Protein AF-A0AAN7NKB9-F1 (afdb_monomer_lite)

pLDDT: mean 75.13, std 18.7, range [34.94, 98.06]

Radius of gyration: 27.76 Å; chains: 1; bounding box: 50×38×82 Å

Foldseek 3Di:
DDDPVPDLEDDDDPPDPPDQDDDPHDTRDYDLFDPDPNDTDHSPDDPVRVVVVVVVVVVVVVVVVVVVVVCCCVPPVVVVVVVVVVVVPDDDD

Secondary structure (DSSP, 8-state):
---TTT-------TTS-----EETTEEPPPPS--EETTEE--TTS-HHHHHHHHHHHHHHHHHHHHHHHHHHIIIIIHHHHHHHHHHHHSPP-

Sequence (93 aa):
MFNKGKCKVLHLRRNNPMHQYRLWSNQLVRSSAEEDLGVLVDSKLTMSQQCTLTAKKVNSIQGCIRKNTDRRSREVILPLSSALVEATRLPAA

Structure (mmCIF, N/CA/C/O backbone):
data_AF-A0AAN7NKB9-F1
#
_entry.id   AF-A0AAN7NKB9-F1
#
loop_
_atom_site.group_PDB
_atom_site.id
_atom_site.type_symbol
_atom_site.label_atom_id
_atom_site.label_alt_id
_atom_site.label_comp_id
_atom_site.label_asym_id
_atom_site.label_entity_id
_atom_site.label_seq_id
_atom_site.pdbx_PDB_ins_code
_atom_site.Cartn_x
_atom_site.Cartn_y
_atom_site.Cartn_z
_atom_site.occupancy
_atom_site.B_iso_or_equiv
_atom_site.auth_seq_id
_atom_site.auth_comp_id
_atom_site.auth_asym_id
_atom_site.auth_atom_id
_atom_site.pdbx_PDB_model_num
ATOM 1 N N . MET A 1 1 ? 2.211 -33.477 -24.339 1.00 34.94 1 MET A N 1
ATOM 2 C CA . MET A 1 1 ? 2.250 -33.453 -25.819 1.00 34.94 1 MET A CA 1
ATOM 3 C C . MET A 1 1 ? 2.046 -32.009 -26.274 1.00 34.94 1 MET A C 1
ATOM 5 O O . MET A 1 1 ? 0.936 -31.503 -26.190 1.00 34.94 1 MET A O 1
ATOM 9 N N . PHE A 1 2 ? 3.123 -31.294 -26.616 1.00 38.56 2 PHE A N 1
ATOM 10 C CA . PHE A 1 2 ? 3.054 -29.882 -27.020 1.00 38.56 2 PHE A CA 1
ATOM 11 C C . PHE A 1 2 ? 2.433 -29.780 -28.422 1.00 38.56 2 PHE A C 1
ATOM 13 O O . PHE A 1 2 ? 2.931 -30.386 -29.371 1.00 38.56 2 PHE A O 1
ATOM 20 N N . ASN A 1 3 ? 1.329 -29.039 -28.558 1.00 46.06 3 ASN A N 1
ATOM 21 C CA . ASN A 1 3 ? 0.655 -28.842 -29.839 1.00 46.06 3 ASN A CA 1
ATOM 22 C C . ASN A 1 3 ? 1.483 -27.889 -30.720 1.00 46.06 3 ASN A C 1
ATOM 24 O O . ASN A 1 3 ? 1.459 -26.669 -30.547 1.00 46.06 3 ASN A O 1
ATOM 28 N N . LYS A 1 4 ? 2.211 -28.473 -31.676 1.00 47.88 4 LYS A N 1
ATOM 29 C CA . LYS A 1 4 ? 3.155 -27.814 -32.593 1.00 47.88 4 LYS A CA 1
ATOM 30 C C . LYS A 1 4 ? 2.548 -26.662 -33.410 1.00 47.88 4 LYS A C 1
ATOM 32 O 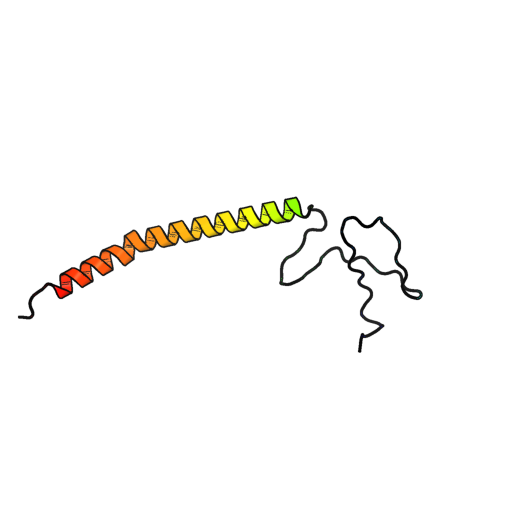O . LYS A 1 4 ? 3.285 -25.788 -33.853 1.00 47.88 4 LYS A O 1
ATOM 37 N N . GLY A 1 5 ? 1.223 -26.632 -33.587 1.00 51.34 5 GLY A N 1
ATOM 38 C CA . GLY A 1 5 ? 0.518 -25.561 -34.302 1.00 51.34 5 GLY A CA 1
ATOM 39 C C . GLY A 1 5 ? 0.150 -24.343 -33.447 1.00 51.34 5 GLY A C 1
ATOM 40 O O . GLY A 1 5 ? -0.157 -23.294 -34.008 1.00 51.34 5 GLY A O 1
ATOM 41 N N . LYS A 1 6 ? 0.177 -24.456 -32.109 1.00 54.88 6 LYS A N 1
ATOM 42 C CA . LYS A 1 6 ? -0.356 -23.425 -31.196 1.00 54.88 6 LYS A CA 1
ATOM 43 C C . LYS A 1 6 ? 0.711 -22.620 -30.447 1.00 54.88 6 LYS A C 1
ATOM 45 O O . LYS A 1 6 ? 0.437 -21.496 -30.044 1.00 54.88 6 LYS A O 1
ATOM 50 N N . CYS A 1 7 ? 1.933 -23.133 -30.299 1.00 53.75 7 CYS A N 1
ATOM 51 C CA . CYS A 1 7 ? 2.998 -22.430 -29.574 1.00 53.75 7 CYS A CA 1
ATOM 52 C C . CYS A 1 7 ? 3.986 -21.747 -30.527 1.00 53.75 7 CYS A C 1
ATOM 54 O O . CYS A 1 7 ? 5.002 -22.326 -30.901 1.00 53.75 7 CYS A O 1
ATOM 56 N N . LYS A 1 8 ? 3.685 -20.493 -30.897 1.00 58.81 8 LYS A N 1
ATOM 57 C CA . LYS A 1 8 ? 4.615 -19.573 -31.588 1.00 58.81 8 LYS A CA 1
ATOM 58 C C . LYS A 1 8 ? 5.170 -18.467 -30.672 1.00 58.81 8 LYS A C 1
ATOM 60 O O . LYS A 1 8 ? 5.774 -17.519 -31.167 1.00 58.81 8 LYS A O 1
ATOM 65 N N . VAL A 1 9 ? 4.944 -18.553 -29.361 1.00 56.72 9 VAL A N 1
ATOM 66 C CA . VAL A 1 9 ? 5.337 -17.503 -28.410 1.00 56.72 9 VAL A CA 1
ATOM 67 C C . VAL A 1 9 ? 6.747 -17.770 -27.901 1.00 56.72 9 VAL A C 1
ATOM 69 O O . VAL A 1 9 ? 7.044 -18.858 -27.411 1.00 56.72 9 VAL A O 1
ATOM 72 N N . LEU A 1 10 ? 7.609 -16.763 -28.025 1.00 61.16 10 LEU A N 1
ATOM 73 C CA . LEU A 1 10 ? 8.956 -16.768 -27.473 1.00 61.16 10 LEU A CA 1
ATOM 74 C C . LEU A 1 10 ? 9.030 -15.772 -26.311 1.00 61.16 10 LEU A C 1
ATOM 76 O O . LEU A 1 10 ? 8.901 -14.566 -26.524 1.00 61.16 10 LEU A O 1
ATOM 80 N N . HIS A 1 11 ? 9.262 -16.274 -25.099 1.00 60.25 11 HIS A N 1
ATOM 81 C CA . HIS A 1 11 ? 9.495 -15.449 -23.914 1.00 60.25 11 HIS A CA 1
ATOM 82 C C . HIS A 1 11 ? 10.920 -14.893 -23.961 1.00 60.25 11 HIS A C 1
ATOM 84 O O . HIS A 1 11 ? 11.890 -15.603 -23.699 1.00 60.25 11 HIS A O 1
ATOM 90 N N . LEU A 1 12 ? 11.061 -13.624 -24.346 1.00 59.34 12 LEU A N 1
ATOM 91 C CA . LEU A 1 12 ? 12.358 -12.955 -24.400 1.00 59.34 12 LEU A CA 1
ATOM 92 C C . LEU A 1 12 ? 12.517 -11.987 -23.234 1.00 59.34 12 LEU A C 1
ATOM 94 O O . LEU A 1 12 ? 11.769 -11.017 -23.107 1.00 59.34 12 LEU A O 1
ATOM 98 N N . ARG A 1 13 ? 13.572 -12.199 -22.440 1.00 57.84 13 ARG A N 1
ATOM 99 C CA . ARG A 1 13 ? 14.014 -11.242 -21.423 1.00 57.84 13 ARG A CA 1
ATOM 100 C C . ARG A 1 13 ? 14.307 -9.892 -22.080 1.00 57.84 13 ARG A C 1
ATOM 102 O O . ARG A 1 13 ? 14.921 -9.821 -23.142 1.00 57.84 13 ARG A O 1
ATOM 109 N N . ARG A 1 14 ? 13.921 -8.812 -21.401 1.00 57.09 14 ARG A N 1
ATOM 110 C CA . ARG A 1 14 ? 13.957 -7.421 -21.887 1.00 57.09 14 ARG A CA 1
ATOM 111 C C . ARG A 1 14 ? 15.298 -6.933 -22.466 1.00 57.09 14 ARG A C 1
ATOM 113 O O . ARG A 1 14 ? 15.292 -6.023 -23.282 1.00 57.09 14 ARG A O 1
ATOM 120 N N . ASN A 1 15 ? 16.413 -7.548 -22.068 1.00 56.78 15 ASN A N 1
ATOM 121 C CA . ASN A 1 15 ? 17.781 -7.192 -22.470 1.00 56.78 15 ASN A CA 1
ATOM 122 C C . ASN A 1 15 ? 18.356 -8.038 -23.617 1.00 56.78 15 ASN A C 1
ATOM 124 O O . ASN A 1 15 ? 19.555 -7.979 -23.875 1.00 56.78 15 ASN A O 1
ATOM 128 N N . ASN A 1 16 ? 17.541 -8.860 -24.272 1.00 56.41 16 ASN A N 1
ATOM 129 C CA . ASN A 1 16 ? 17.997 -9.631 -25.416 1.00 56.41 16 ASN A CA 1
ATOM 130 C C . ASN A 1 16 ? 18.017 -8.735 -26.674 1.00 56.41 16 ASN A C 1
ATOM 132 O O . ASN A 1 16 ? 16.979 -8.131 -26.972 1.00 56.41 16 ASN A O 1
ATOM 136 N N . PRO A 1 17 ? 19.145 -8.605 -27.403 1.00 55.69 17 PRO A N 1
ATOM 137 C CA . PRO A 1 17 ? 19.180 -7.871 -28.667 1.00 55.69 17 PRO A CA 1
ATOM 138 C C . PRO A 1 17 ? 18.093 -8.379 -29.625 1.00 55.69 17 PRO A C 1
ATOM 140 O O . PRO A 1 17 ? 17.751 -9.561 -29.611 1.00 55.69 17 PRO A O 1
ATOM 143 N N . MET A 1 18 ? 17.524 -7.470 -30.428 1.00 56.19 18 MET A N 1
ATOM 144 C CA . MET A 1 18 ? 16.384 -7.694 -31.333 1.00 56.19 18 MET A CA 1
ATOM 145 C C . MET A 1 18 ? 16.699 -8.672 -32.476 1.00 56.19 18 MET A C 1
ATOM 147 O O . MET A 1 18 ? 16.723 -8.307 -33.648 1.00 56.19 18 MET A O 1
ATOM 151 N N . HIS A 1 19 ? 16.955 -9.930 -32.147 1.00 59.38 19 HIS A N 1
ATOM 152 C CA . HIS A 1 19 ? 17.203 -10.968 -33.126 1.00 59.38 19 HIS A CA 1
ATOM 153 C C . HIS A 1 19 ? 15.879 -11.564 -33.612 1.00 59.38 19 HIS A C 1
ATOM 155 O O . HIS A 1 19 ? 14.948 -11.783 -32.833 1.00 59.38 19 HIS A O 1
ATOM 161 N N . GLN A 1 20 ? 15.778 -11.812 -34.918 1.00 59.75 20 GLN A N 1
ATOM 162 C CA . GLN A 1 20 ? 14.626 -12.498 -35.494 1.00 59.75 20 GLN A CA 1
ATOM 163 C C . GLN A 1 20 ? 14.752 -13.996 -35.209 1.00 59.75 20 GLN A C 1
ATOM 165 O O . GLN A 1 20 ? 15.543 -14.694 -35.839 1.00 59.75 20 GLN A O 1
ATOM 170 N N . TYR A 1 21 ? 13.964 -14.500 -34.264 1.00 58.41 21 TYR A N 1
ATOM 171 C CA . TYR A 1 21 ? 13.957 -15.921 -33.933 1.00 58.41 21 TYR A CA 1
ATOM 172 C C . TYR A 1 21 ? 13.037 -16.688 -34.887 1.00 58.41 21 TYR A C 1
ATOM 174 O O . TYR A 1 21 ? 11.825 -16.456 -34.940 1.00 58.41 21 TYR A O 1
ATOM 182 N N . ARG A 1 22 ? 13.626 -17.607 -35.658 1.00 63.06 22 ARG A N 1
ATOM 183 C CA . ARG A 1 22 ? 12.908 -18.533 -36.542 1.00 63.06 22 ARG A CA 1
ATOM 184 C C . ARG A 1 22 ? 12.888 -19.916 -35.907 1.00 63.06 22 ARG A C 1
ATOM 186 O O . ARG A 1 22 ? 13.942 -20.447 -35.572 1.00 63.06 22 ARG A O 1
ATOM 193 N N . LEU A 1 23 ? 11.703 -20.516 -35.794 1.00 62.03 23 LEU A N 1
ATOM 194 C CA . LEU A 1 23 ? 11.581 -21.931 -35.452 1.00 62.03 23 LEU A CA 1
ATOM 195 C C . LEU A 1 23 ? 11.102 -22.707 -36.671 1.00 62.03 23 LEU A C 1
ATOM 197 O O . LEU A 1 23 ? 9.955 -22.570 -37.101 1.00 62.03 23 LEU A O 1
ATOM 201 N N . TRP A 1 24 ? 12.006 -23.533 -37.195 1.00 60.97 24 TRP A N 1
ATOM 202 C CA . TRP A 1 24 ? 11.818 -24.529 -38.254 1.00 60.97 24 TRP A CA 1
ATOM 203 C C . TRP A 1 24 ? 11.366 -24.018 -39.634 1.00 60.97 24 TRP A C 1
ATOM 205 O O . TRP A 1 24 ? 11.686 -24.668 -40.615 1.00 60.97 24 TRP A O 1
ATOM 215 N N . SER A 1 25 ? 10.677 -22.873 -39.719 1.00 63.44 25 SER A N 1
ATOM 216 C CA . SER A 1 25 ? 10.289 -22.079 -40.909 1.00 63.44 25 SER A CA 1
ATOM 217 C C . SER A 1 25 ? 9.397 -20.880 -40.527 1.00 63.44 25 SER A C 1
ATOM 219 O O . SER A 1 25 ? 9.199 -19.973 -41.327 1.00 63.44 25 SER A O 1
ATOM 221 N N . ASN A 1 26 ? 8.835 -20.863 -39.311 1.00 58.31 26 ASN A N 1
ATOM 222 C CA . ASN A 1 26 ? 7.907 -19.830 -38.856 1.00 58.31 26 ASN A CA 1
ATOM 223 C C . ASN A 1 26 ? 8.648 -18.712 -38.111 1.00 58.31 26 ASN A C 1
ATOM 225 O O . ASN A 1 26 ? 9.435 -18.986 -37.199 1.00 58.31 26 ASN A O 1
ATOM 229 N N . GLN A 1 27 ? 8.359 -17.455 -38.461 1.00 63.94 27 GLN A N 1
ATOM 230 C CA . GLN A 1 27 ? 8.758 -16.305 -37.651 1.00 63.94 27 GLN A CA 1
ATOM 231 C C . GLN A 1 27 ? 7.923 -16.294 -36.366 1.00 63.94 27 GLN A C 1
ATOM 233 O O . GLN A 1 27 ? 6.690 -16.325 -36.419 1.00 63.94 27 GLN A O 1
ATOM 238 N N . LEU A 1 28 ? 8.589 -16.299 -35.211 1.00 64.25 28 LEU A N 1
ATOM 239 C CA . LEU A 1 28 ? 7.909 -16.202 -33.922 1.00 64.25 28 LEU A CA 1
ATOM 240 C C . LEU A 1 28 ? 7.494 -14.744 -33.701 1.00 64.25 28 LEU A C 1
ATOM 242 O O . LEU A 1 28 ? 8.325 -13.836 -33.770 1.00 64.25 28 LEU A O 1
ATOM 246 N N . VAL A 1 29 ? 6.203 -14.516 -33.460 1.00 58.03 29 VAL A N 1
ATOM 247 C CA . VAL A 1 29 ? 5.691 -13.187 -33.116 1.00 58.03 29 VAL A CA 1
ATOM 248 C C . VAL A 1 29 ? 5.960 -12.962 -31.635 1.00 58.03 29 VAL A C 1
ATOM 250 O O . VAL A 1 29 ? 5.597 -13.780 -30.789 1.00 58.03 29 VAL A O 1
ATOM 253 N N . ARG A 1 30 ? 6.620 -11.851 -31.314 1.00 58.34 30 ARG A N 1
ATOM 254 C CA . ARG A 1 30 ? 6.850 -11.447 -29.928 1.00 58.34 30 ARG A CA 1
ATOM 255 C C . ARG A 1 30 ? 5.510 -11.043 -29.304 1.00 58.34 30 ARG A C 1
ATOM 257 O O . ARG A 1 30 ? 4.866 -10.135 -29.820 1.00 58.34 30 ARG A O 1
ATOM 264 N N . SER A 1 31 ? 5.118 -11.671 -28.194 1.00 55.91 31 SER A N 1
ATOM 265 C CA . SER A 1 31 ? 4.052 -11.130 -27.340 1.00 55.91 31 SER A CA 1
ATOM 266 C C . SER A 1 31 ? 4.658 -10.075 -26.419 1.00 55.91 31 SER A C 1
ATOM 268 O O . SER A 1 31 ? 5.673 -10.330 -25.771 1.00 55.91 31 SER A O 1
ATOM 270 N N . SER A 1 32 ? 4.086 -8.872 -26.400 1.00 54.75 32 SER A N 1
ATOM 271 C CA . SER A 1 32 ? 4.503 -7.784 -25.507 1.00 54.75 32 SER A CA 1
ATOM 272 C C . SER A 1 32 ? 3.778 -7.808 -24.161 1.00 54.75 32 SER A C 1
ATOM 274 O O . SER A 1 32 ? 4.211 -7.124 -23.240 1.00 54.75 32 SER A O 1
ATOM 276 N N . ALA A 1 33 ? 2.692 -8.572 -24.051 1.00 54.62 33 ALA A N 1
ATOM 277 C CA . ALA A 1 33 ? 1.914 -8.723 -22.832 1.00 54.62 33 ALA A CA 1
ATOM 278 C C . ALA A 1 33 ? 2.106 -10.154 -22.314 1.00 54.62 33 ALA A C 1
ATOM 280 O O . ALA A 1 33 ? 1.732 -11.122 -22.982 1.00 54.62 33 ALA A O 1
ATOM 281 N N . GLU A 1 34 ? 2.738 -10.279 -21.150 1.00 54.06 34 GLU A N 1
ATOM 282 C CA . GLU A 1 34 ? 2.636 -11.479 -20.327 1.00 54.06 34 GLU A CA 1
ATOM 283 C C . GLU A 1 34 ? 1.426 -11.259 -19.423 1.00 54.06 34 GLU A C 1
ATOM 285 O O . GLU A 1 34 ? 1.497 -10.521 -18.445 1.00 54.06 34 GLU A O 1
ATOM 290 N N . GLU A 1 35 ? 0.284 -11.820 -19.817 1.00 57.09 35 GLU A N 1
ATOM 291 C CA . GLU A 1 35 ? -0.858 -11.970 -18.920 1.00 57.09 35 GLU A CA 1
ATOM 292 C C . GLU A 1 35 ? -0.624 -13.238 -18.105 1.00 57.09 35 GLU A C 1
ATOM 294 O O . GLU A 1 35 ? -1.101 -14.315 -18.459 1.00 57.09 35 GLU A O 1
ATOM 299 N N . ASP A 1 36 ? 0.164 -13.118 -17.040 1.00 51.53 36 ASP A N 1
ATOM 300 C CA . ASP A 1 36 ? 0.179 -14.131 -15.993 1.00 51.53 36 ASP A CA 1
ATOM 301 C C . ASP A 1 36 ? -0.525 -13.564 -14.753 1.00 51.53 36 ASP A C 1
ATOM 303 O O . ASP A 1 36 ? -0.284 -12.431 -14.326 1.00 51.53 36 ASP A O 1
ATOM 307 N N . LEU A 1 37 ? -1.473 -14.338 -14.223 1.00 55.19 37 LEU A N 1
ATOM 308 C CA . LEU A 1 37 ? -2.246 -14.056 -13.003 1.00 55.19 37 LEU A CA 1
ATOM 309 C C . LEU A 1 37 ? -3.065 -12.742 -12.975 1.00 55.19 37 LEU A C 1
ATOM 311 O O . LEU A 1 37 ? -3.375 -12.228 -11.900 1.00 55.19 37 LEU A O 1
ATOM 315 N N . GLY A 1 38 ? -3.454 -12.197 -14.134 1.00 57.84 38 GLY A N 1
ATOM 316 C CA . GLY A 1 38 ? -4.254 -10.962 -14.222 1.00 57.84 38 GLY A CA 1
ATOM 317 C C . GLY A 1 38 ? -3.451 -9.676 -13.995 1.00 57.84 38 GLY A C 1
ATOM 318 O O . GLY A 1 38 ? -4.028 -8.602 -13.807 1.00 57.84 38 GLY A O 1
ATOM 319 N N . VAL A 1 39 ? -2.117 -9.768 -14.007 1.00 58.31 39 VAL A N 1
ATOM 320 C CA . VAL A 1 39 ? -1.225 -8.609 -13.959 1.00 58.31 39 VAL A CA 1
ATOM 321 C C . VAL A 1 39 ? -0.831 -8.239 -15.384 1.00 58.31 39 VAL A C 1
ATOM 323 O O . VAL A 1 39 ? 0.042 -8.861 -15.980 1.00 58.31 39 VAL A O 1
ATOM 326 N N . LEU A 1 40 ? -1.450 -7.188 -15.924 1.00 64.94 40 LEU A N 1
ATOM 327 C CA . LEU A 1 40 ? -1.032 -6.618 -17.202 1.00 64.94 40 LEU A CA 1
ATOM 328 C C . LEU A 1 40 ? 0.341 -5.948 -17.036 1.00 64.94 40 LEU A C 1
ATOM 330 O O . LEU A 1 40 ? 0.468 -4.883 -16.420 1.00 64.94 40 LEU A O 1
ATOM 334 N N . VAL A 1 41 ? 1.383 -6.574 -17.582 1.00 65.38 41 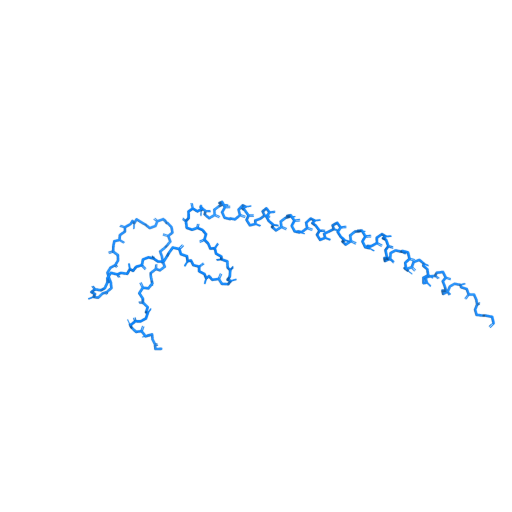VAL A N 1
ATOM 335 C CA . VAL A 1 41 ? 2.728 -5.990 -17.633 1.00 65.38 41 VAL A CA 1
ATOM 336 C C . VAL A 1 41 ? 2.798 -4.999 -18.792 1.00 65.38 41 VAL A C 1
ATOM 338 O O . VAL A 1 41 ? 2.566 -5.361 -19.947 1.00 65.38 41 VAL A O 1
ATOM 341 N N . ASP A 1 42 ? 3.141 -3.739 -18.504 1.00 71.12 42 ASP A N 1
ATOM 342 C CA . ASP A 1 42 ? 3.271 -2.735 -19.556 1.00 71.12 42 ASP A CA 1
ATOM 343 C C . ASP A 1 42 ? 4.654 -2.868 -20.199 1.00 71.12 42 ASP A C 1
ATOM 345 O O . ASP A 1 42 ? 5.687 -2.514 -19.624 1.00 71.12 42 ASP A O 1
ATOM 349 N N . SER A 1 43 ? 4.672 -3.357 -21.439 1.00 69.88 43 SER A N 1
ATOM 350 C CA . SER A 1 43 ? 5.887 -3.465 -22.254 1.00 69.88 43 SER A CA 1
ATOM 351 C C . SER A 1 43 ? 6.674 -2.153 -22.390 1.00 69.88 43 SER A C 1
ATOM 353 O O . SER A 1 43 ? 7.890 -2.192 -22.618 1.00 69.88 43 SER A O 1
ATOM 355 N N . LYS A 1 44 ? 6.020 -0.999 -22.200 1.00 79.00 44 LYS A N 1
ATOM 356 C CA . LYS A 1 44 ? 6.626 0.336 -22.265 1.00 79.00 44 LYS A CA 1
ATOM 357 C C . LYS A 1 44 ? 7.320 0.752 -20.963 1.00 79.00 44 LYS A C 1
ATOM 359 O O . LYS A 1 44 ? 8.233 1.570 -21.021 1.00 79.00 44 LYS A O 1
ATOM 364 N N . LEU A 1 45 ? 6.962 0.182 -19.807 1.00 75.94 45 LEU A N 1
ATOM 365 C CA . LEU A 1 45 ? 7.502 0.576 -18.494 1.00 75.94 45 LEU A CA 1
ATOM 366 C C . LEU A 1 45 ? 8.598 -0.357 -18.019 1.00 75.94 45 LEU A C 1
ATOM 368 O O . LEU A 1 45 ? 8.364 -1.560 -17.939 1.00 75.94 45 LEU A O 1
ATOM 372 N N . THR A 1 46 ? 9.778 0.162 -17.663 1.00 85.62 46 THR A N 1
ATOM 373 C CA . THR A 1 46 ? 10.865 -0.654 -17.086 1.00 85.62 46 THR A CA 1
ATOM 374 C C . THR A 1 46 ? 10.373 -1.447 -15.867 1.00 85.62 46 THR A C 1
ATOM 376 O O . THR A 1 46 ? 9.464 -1.011 -15.164 1.00 85.62 46 THR A O 1
ATOM 379 N N . MET A 1 47 ? 10.979 -2.605 -15.575 1.00 79.44 47 MET A N 1
ATOM 380 C CA . MET A 1 47 ? 10.582 -3.420 -14.412 1.00 79.44 47 MET A CA 1
ATOM 381 C C . MET A 1 47 ? 10.632 -2.618 -13.106 1.00 79.44 47 MET A C 1
ATOM 383 O O . MET A 1 47 ? 9.726 -2.718 -12.289 1.00 79.44 47 MET A O 1
ATOM 387 N N . SER A 1 48 ? 11.630 -1.743 -12.950 1.00 84.94 48 SER A N 1
ATOM 388 C CA . SER A 1 48 ? 11.736 -0.843 -11.795 1.00 84.94 48 SER A CA 1
ATOM 389 C C . SER A 1 48 ? 10.560 0.142 -11.698 1.00 84.94 48 SER A C 1
ATOM 391 O O . SER A 1 48 ? 9.979 0.325 -10.624 1.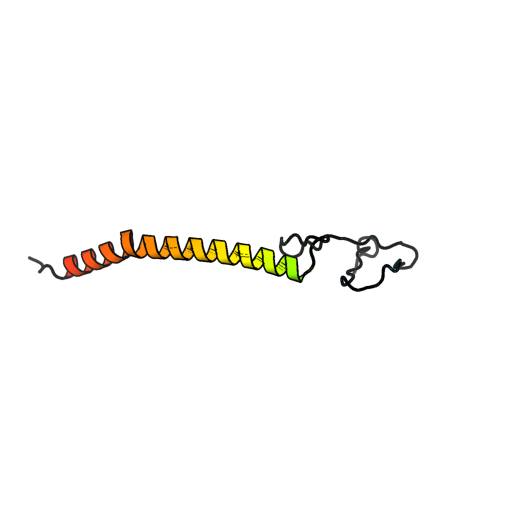00 84.94 48 SER A O 1
ATOM 393 N N . GLN A 1 49 ? 10.139 0.733 -12.822 1.00 89.06 49 GLN A N 1
ATOM 394 C CA . GLN A 1 49 ? 8.968 1.617 -12.867 1.00 89.06 49 GLN A CA 1
ATOM 395 C C . GLN A 1 49 ? 7.679 0.857 -12.543 1.00 89.06 49 GLN A C 1
ATOM 397 O O . GLN A 1 49 ? 6.869 1.349 -11.759 1.00 89.06 49 GLN A O 1
ATOM 402 N N . GLN A 1 50 ? 7.519 -0.357 -13.077 1.00 86.31 50 GLN A N 1
ATOM 403 C CA . GLN A 1 50 ? 6.378 -1.223 -12.781 1.00 86.31 50 GLN A CA 1
ATOM 404 C C . GLN A 1 50 ? 6.308 -1.538 -11.278 1.00 86.31 50 GLN A C 1
ATOM 406 O O . GLN A 1 50 ? 5.276 -1.311 -10.648 1.00 86.31 50 GLN A O 1
ATOM 411 N N . CYS A 1 51 ? 7.425 -1.961 -10.675 1.00 87.75 51 CYS A N 1
ATOM 412 C CA . CYS A 1 51 ? 7.518 -2.212 -9.236 1.00 87.75 51 CYS A CA 1
ATOM 413 C C . CYS A 1 51 ? 7.175 -0.964 -8.416 1.00 87.75 51 CYS A C 1
ATOM 415 O O . CYS A 1 51 ? 6.421 -1.048 -7.450 1.00 87.75 51 CYS A O 1
ATOM 417 N N . THR A 1 52 ? 7.672 0.205 -8.825 1.00 93.31 52 THR A N 1
ATOM 418 C CA . THR A 1 52 ? 7.410 1.473 -8.132 1.00 93.31 52 THR A CA 1
ATOM 419 C C . THR A 1 52 ? 5.925 1.839 -8.161 1.00 93.31 52 THR A C 1
ATOM 421 O O . THR A 1 52 ? 5.370 2.250 -7.140 1.00 93.31 52 THR A O 1
ATOM 424 N N . LEU A 1 53 ? 5.258 1.690 -9.310 1.00 91.31 53 LEU A N 1
ATOM 425 C CA . LEU A 1 53 ? 3.829 1.988 -9.446 1.00 91.31 53 LEU A CA 1
ATOM 426 C C . LEU A 1 53 ? 2.970 1.017 -8.635 1.00 91.31 53 LEU A C 1
ATOM 428 O O . LEU A 1 53 ? 2.080 1.451 -7.900 1.00 91.31 53 LEU A O 1
ATOM 432 N N . THR A 1 54 ? 3.269 -0.279 -8.714 1.00 89.44 54 THR A N 1
ATOM 433 C CA . THR A 1 54 ? 2.569 -1.307 -7.939 1.00 89.44 54 THR A CA 1
ATOM 434 C C . THR A 1 54 ? 2.751 -1.079 -6.439 1.00 89.44 54 THR A C 1
ATOM 436 O O . THR A 1 54 ? 1.763 -1.061 -5.708 1.00 89.44 54 THR A O 1
ATOM 439 N N . ALA A 1 55 ? 3.975 -0.801 -5.978 1.00 92.94 55 ALA A N 1
ATOM 440 C CA . ALA A 1 55 ? 4.252 -0.494 -4.576 1.00 92.94 55 ALA A CA 1
ATOM 441 C C . ALA A 1 55 ? 3.478 0.745 -4.098 1.00 92.94 55 ALA A C 1
ATOM 443 O O . ALA A 1 55 ? 2.848 0.710 -3.043 1.00 92.94 55 ALA A O 1
ATOM 444 N N . LYS A 1 56 ? 3.437 1.823 -4.895 1.00 95.56 56 LYS A N 1
ATOM 445 C CA . LYS A 1 56 ? 2.632 3.017 -4.579 1.00 95.56 56 LYS A CA 1
ATOM 446 C C . LYS A 1 56 ? 1.144 2.688 -4.426 1.00 95.56 56 LYS A C 1
ATOM 448 O O . LYS A 1 56 ? 0.517 3.148 -3.471 1.00 95.56 56 LYS A O 1
ATOM 453 N N . LYS A 1 57 ? 0.583 1.880 -5.333 1.00 94.19 57 LYS A N 1
ATOM 454 C CA . LYS A 1 57 ? -0.826 1.460 -5.281 1.00 94.19 57 LYS A CA 1
ATOM 455 C C . LYS A 1 57 ? -1.119 0.626 -4.032 1.00 94.19 57 LYS A C 1
ATOM 457 O O . LYS A 1 57 ? -2.083 0.912 -3.326 1.00 94.19 57 LYS A O 1
ATOM 462 N N . VAL A 1 58 ? -0.269 -0.356 -3.731 1.00 96.56 58 VAL A N 1
ATOM 463 C CA . VAL A 1 58 ? -0.398 -1.204 -2.535 1.00 96.56 58 VAL A CA 1
ATOM 464 C C . VAL A 1 58 ? -0.310 -0.364 -1.260 1.00 96.56 58 VAL A C 1
ATOM 466 O O . VAL A 1 58 ? -1.182 -0.480 -0.402 1.00 96.56 58 VAL A O 1
ATOM 469 N N . ASN A 1 59 ? 0.659 0.551 -1.167 1.00 96.44 59 ASN A N 1
ATOM 470 C CA . ASN A 1 59 ? 0.824 1.430 -0.005 1.00 96.44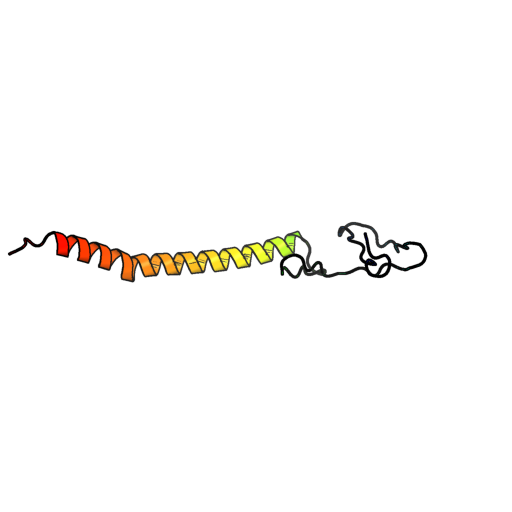 59 ASN A CA 1
ATOM 471 C C . ASN A 1 59 ? -0.403 2.328 0.226 1.00 96.44 59 ASN A C 1
ATOM 473 O O . ASN A 1 59 ? -0.816 2.541 1.367 1.00 96.44 59 ASN A O 1
ATOM 477 N N . SER A 1 60 ? -1.013 2.836 -0.850 1.00 95.12 60 SER A N 1
ATOM 478 C CA . SER A 1 60 ? -2.247 3.627 -0.772 1.00 95.12 60 SER A CA 1
ATOM 479 C C . SER A 1 60 ? -3.411 2.812 -0.194 1.00 95.12 60 SER A C 1
ATOM 481 O O . SER A 1 60 ? -4.065 3.251 0.756 1.00 95.12 60 SER A O 1
ATOM 483 N N . ILE A 1 61 ? -3.620 1.594 -0.703 1.00 96.44 61 ILE A N 1
ATOM 484 C CA . ILE A 1 61 ? -4.672 0.682 -0.233 1.00 96.44 61 ILE A CA 1
ATOM 485 C C . ILE A 1 61 ? -4.432 0.289 1.227 1.00 96.44 61 ILE A C 1
ATOM 487 O O . ILE A 1 61 ? -5.339 0.398 2.053 1.00 96.44 61 ILE A O 1
ATOM 491 N N . GLN A 1 62 ? -3.204 -0.099 1.574 1.00 96.69 62 GLN A N 1
ATOM 492 C CA . GLN A 1 62 ? -2.832 -0.461 2.941 1.00 96.69 62 GLN A CA 1
ATOM 493 C C . GLN A 1 62 ? -3.074 0.700 3.917 1.00 96.69 62 GLN A C 1
ATOM 495 O O . GLN A 1 62 ? -3.576 0.497 5.025 1.00 96.69 62 GLN A O 1
ATOM 500 N N . GLY A 1 63 ? -2.769 1.932 3.501 1.00 97.00 63 GLY A N 1
ATOM 501 C CA . GLY A 1 63 ? -3.068 3.133 4.275 1.00 97.00 63 GLY A CA 1
ATOM 502 C C . GLY A 1 63 ? -4.568 3.353 4.489 1.00 97.00 63 GLY A C 1
ATOM 503 O O . GLY A 1 63 ? -4.977 3.703 5.596 1.00 97.00 63 GLY A O 1
ATOM 504 N N . CYS A 1 64 ? -5.391 3.129 3.461 1.00 96.75 64 CYS A N 1
ATOM 505 C CA . CYS A 1 64 ? -6.849 3.242 3.551 1.00 96.75 64 CYS A CA 1
ATOM 506 C C . CYS A 1 64 ? -7.448 2.204 4.513 1.00 96.75 64 CYS A C 1
ATOM 508 O O . CYS A 1 64 ? -8.229 2.566 5.394 1.00 96.75 64 CYS A O 1
ATOM 510 N N . ILE A 1 65 ? -7.023 0.941 4.399 1.00 97.00 65 ILE A N 1
ATOM 511 C CA . ILE A 1 65 ? -7.468 -0.150 5.275 1.00 97.00 65 ILE A CA 1
ATOM 512 C C . ILE A 1 65 ? -7.139 0.178 6.729 1.00 97.00 65 ILE A C 1
ATOM 514 O O . ILE A 1 65 ? -8.030 0.137 7.572 1.00 97.00 65 ILE A O 1
ATOM 518 N N . ARG A 1 66 ? -5.894 0.582 7.020 1.00 98.06 66 ARG A N 1
ATOM 519 C CA . ARG A 1 66 ? -5.480 0.925 8.387 1.00 98.06 66 ARG A CA 1
ATOM 520 C C . ARG A 1 66 ? -6.367 2.015 8.989 1.00 98.06 66 ARG A C 1
ATOM 522 O O . ARG A 1 66 ? -6.911 1.824 10.068 1.00 98.06 66 ARG A O 1
ATOM 529 N N . LYS A 1 67 ? -6.597 3.109 8.252 1.00 98.06 67 LYS A N 1
ATOM 530 C CA . LYS A 1 67 ? -7.476 4.203 8.700 1.00 98.06 67 LYS A CA 1
ATOM 531 C C . LYS A 1 67 ? -8.905 3.729 8.971 1.00 98.06 67 LYS A C 1
ATOM 533 O O . LYS A 1 67 ? -9.510 4.155 9.950 1.00 98.06 67 LYS A O 1
ATOM 538 N N . ASN A 1 68 ? -9.457 2.870 8.113 1.00 96.94 68 ASN A N 1
ATOM 539 C CA . ASN A 1 68 ? -10.798 2.325 8.312 1.00 96.94 68 ASN A CA 1
ATOM 540 C C . ASN A 1 68 ? -10.874 1.445 9.567 1.00 96.94 68 ASN A C 1
ATOM 542 O O . ASN A 1 68 ? -11.805 1.599 10.358 1.00 96.94 68 ASN A O 1
ATOM 546 N N . THR A 1 69 ? -9.886 0.573 9.763 1.00 97.62 69 THR A N 1
ATOM 547 C CA . THR A 1 69 ? -9.775 -0.291 10.941 1.00 97.62 69 THR A CA 1
ATOM 548 C C . THR A 1 69 ? -9.634 0.528 12.221 1.00 97.62 69 THR A C 1
ATOM 550 O O . THR A 1 69 ? -10.380 0.295 13.169 1.00 97.62 69 THR A O 1
ATOM 553 N N . ASP A 1 70 ? -8.760 1.538 12.236 1.00 97.88 70 ASP A N 1
ATOM 554 C CA . ASP A 1 70 ? -8.569 2.431 13.386 1.00 97.88 70 ASP A CA 1
ATOM 555 C C . ASP A 1 70 ? -9.864 3.178 13.734 1.00 97.88 70 ASP A C 1
ATOM 557 O O . ASP A 1 70 ? -10.241 3.286 14.904 1.00 97.88 70 ASP A O 1
ATOM 561 N N . ARG A 1 71 ? -10.581 3.661 12.711 1.00 97.56 71 ARG A N 1
ATOM 562 C CA . ARG A 1 71 ? -11.862 4.351 12.883 1.00 97.56 71 ARG A CA 1
ATOM 563 C C . ARG A 1 71 ? -12.925 3.424 13.464 1.00 97.56 71 ARG A C 1
ATOM 565 O O . ARG A 1 71 ? -13.539 3.767 14.466 1.00 97.56 71 ARG A O 1
ATOM 572 N N . ARG A 1 72 ? -13.111 2.234 12.883 1.00 97.12 72 ARG A N 1
ATOM 573 C CA . ARG A 1 72 ? -14.065 1.228 13.384 1.00 97.12 72 ARG A CA 1
ATOM 574 C C . ARG A 1 72 ? -13.724 0.769 14.798 1.00 97.12 72 ARG A C 1
ATOM 576 O O . ARG A 1 72 ? -14.629 0.560 15.599 1.00 97.12 72 ARG A O 1
ATOM 583 N N . SER A 1 73 ? -12.436 0.650 15.114 1.00 97.44 73 SER A N 1
ATOM 584 C CA . SER A 1 73 ? -11.981 0.335 16.465 1.00 97.44 73 SER A CA 1
ATOM 585 C C . SER A 1 73 ? -12.472 1.385 17.466 1.00 97.44 73 SER A C 1
ATOM 587 O O . SER A 1 73 ? -13.124 1.042 18.448 1.00 97.44 73 SER A O 1
ATOM 589 N N . ARG A 1 74 ? -12.259 2.674 17.170 1.00 97.12 74 ARG A N 1
ATOM 590 C CA . ARG A 1 74 ? -12.675 3.789 18.037 1.00 97.12 74 ARG A CA 1
ATOM 591 C C . ARG A 1 74 ? -14.184 3.997 18.106 1.00 97.12 74 ARG A C 1
ATOM 593 O O . ARG A 1 74 ? -14.694 4.282 19.181 1.00 97.12 74 ARG A O 1
ATOM 600 N N . GLU A 1 75 ? -14.878 3.892 16.978 1.00 97.06 75 GLU A N 1
ATOM 601 C CA . GLU A 1 75 ? -16.308 4.207 16.884 1.00 97.06 75 GLU A CA 1
ATOM 602 C C . GLU A 1 75 ? -17.210 3.043 17.313 1.00 97.06 75 GLU A C 1
ATOM 604 O O . GLU A 1 75 ? -18.317 3.281 17.781 1.00 97.06 75 GLU A O 1
ATOM 609 N N . VAL A 1 76 ? -16.768 1.791 17.146 1.00 96.19 76 VAL A N 1
ATOM 610 C CA . VAL A 1 76 ? -17.629 0.612 17.342 1.00 96.19 76 VAL A CA 1
ATOM 611 C C . VAL A 1 76 ? -17.046 -0.352 18.364 1.00 96.19 76 VAL A C 1
ATOM 613 O O . VAL A 1 76 ? -17.718 -0.692 19.333 1.00 96.19 76 VAL A O 1
ATOM 616 N N . ILE A 1 77 ? -15.797 -0.786 18.180 1.00 96.75 77 ILE A N 1
ATOM 617 C CA . ILE A 1 77 ? -15.237 -1.883 18.984 1.00 96.75 77 ILE A CA 1
ATOM 618 C C . ILE A 1 77 ? -14.986 -1.453 20.431 1.00 96.75 77 ILE A C 1
ATOM 620 O O . ILE A 1 77 ? -15.393 -2.160 21.352 1.00 96.75 77 ILE A O 1
ATOM 624 N N . LEU A 1 78 ? -14.343 -0.301 20.644 1.00 97.00 78 LEU A N 1
ATOM 625 C CA . LEU A 1 78 ? -14.048 0.203 21.985 1.00 97.00 78 LEU A CA 1
ATOM 626 C C . LEU A 1 78 ? -15.331 0.518 22.774 1.00 97.00 78 LEU A C 1
ATOM 628 O O . LEU A 1 78 ? -15.451 0.005 23.885 1.00 97.00 78 LEU A O 1
ATOM 632 N N . PRO A 1 79 ? -16.324 1.257 22.231 1.00 96.19 79 PRO A N 1
ATOM 633 C CA . PRO A 1 79 ? -17.577 1.499 22.945 1.00 96.19 79 PRO A CA 1
ATOM 634 C C . PRO A 1 79 ? -18.334 0.214 23.281 1.00 96.19 79 PRO A C 1
ATOM 636 O O . PRO A 1 79 ? -18.814 0.069 24.403 1.00 96.19 79 PRO A O 1
ATOM 639 N N . LEU A 1 80 ? -18.399 -0.740 22.345 1.00 95.94 80 LEU A N 1
ATOM 640 C CA . LEU A 1 80 ? -19.068 -2.020 22.571 1.00 95.94 80 LEU A CA 1
ATOM 641 C C . LEU A 1 80 ? -18.382 -2.829 23.677 1.00 95.94 80 LEU A C 1
ATOM 643 O O . LEU A 1 80 ? -19.053 -3.348 24.564 1.00 95.94 80 LEU A O 1
ATOM 647 N N . SER A 1 81 ? -17.050 -2.908 23.647 1.00 93.88 81 SER A N 1
ATOM 648 C CA . SER A 1 81 ? -16.270 -3.630 24.658 1.00 93.88 81 SER A CA 1
ATOM 649 C C . SER A 1 81 ? -16.478 -3.025 26.045 1.00 93.88 81 SER A C 1
ATOM 651 O O . SER A 1 81 ? -16.728 -3.756 26.999 1.00 93.88 81 SER A O 1
ATOM 653 N N . SER A 1 82 ? -16.455 -1.694 26.147 1.00 94.94 82 SER A N 1
ATOM 654 C CA . SER A 1 82 ? -16.750 -0.991 27.396 1.00 94.94 82 SER A CA 1
ATOM 655 C C . SER A 1 82 ? -18.172 -1.276 27.884 1.00 94.94 82 SER A C 1
ATOM 657 O O . SER A 1 82 ? -18.350 -1.633 29.043 1.00 94.94 82 SER A O 1
ATOM 659 N N . ALA A 1 83 ? -19.178 -1.190 27.008 1.00 95.00 83 ALA A N 1
ATOM 660 C CA . ALA A 1 83 ? -20.572 -1.437 27.375 1.00 95.00 83 ALA A CA 1
ATOM 661 C C . ALA A 1 83 ? -20.808 -2.872 27.872 1.00 95.00 83 ALA A C 1
ATOM 663 O O . ALA A 1 83 ? -21.528 -3.070 28.846 1.00 95.00 83 ALA A O 1
ATOM 664 N N . LEU A 1 84 ? -20.180 -3.868 27.240 1.00 94.12 84 LEU A N 1
ATOM 665 C CA . LEU A 1 84 ? -20.260 -5.265 27.675 1.00 94.12 84 LEU A CA 1
ATOM 666 C C . LEU A 1 84 ? -19.639 -5.459 29.055 1.00 94.12 84 LEU A C 1
ATOM 668 O O . LEU A 1 84 ? -20.229 -6.106 29.916 1.00 94.12 84 LEU A O 1
ATOM 672 N N . VAL A 1 85 ? -18.465 -4.873 29.273 1.00 94.19 85 VAL A N 1
ATOM 673 C CA . VAL A 1 85 ? -17.781 -4.947 30.560 1.00 94.19 85 VAL A CA 1
ATOM 674 C C . VAL A 1 85 ? -18.636 -4.307 31.661 1.00 94.19 85 VAL A C 1
ATOM 676 O O . VAL A 1 85 ? -18.806 -4.915 32.716 1.00 94.19 85 VAL A O 1
ATOM 679 N N . GLU A 1 86 ? -19.241 -3.144 31.409 1.00 92.81 86 GLU A N 1
ATOM 680 C CA . GLU A 1 86 ? -20.154 -2.502 32.365 1.00 92.81 86 GLU A CA 1
ATOM 681 C C . GLU A 1 86 ? -21.434 -3.320 32.598 1.00 92.81 86 GLU A C 1
ATOM 683 O O . GLU A 1 86 ? -21.839 -3.511 33.743 1.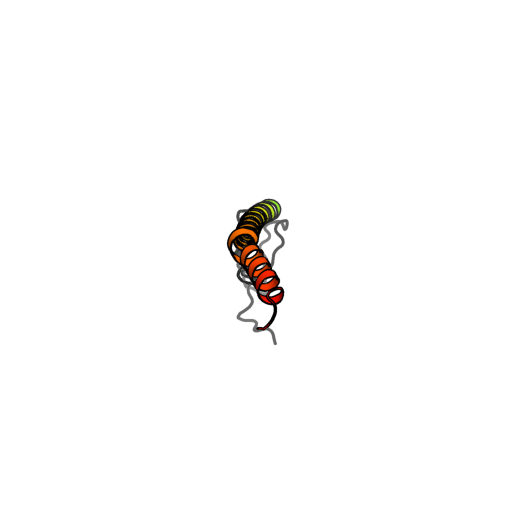00 92.81 86 GLU A O 1
ATOM 688 N N . ALA A 1 87 ? -22.032 -3.894 31.550 1.00 88.81 87 ALA A N 1
ATOM 689 C CA . ALA A 1 87 ? -23.215 -4.747 31.678 1.00 88.81 87 ALA A CA 1
ATOM 690 C C . ALA A 1 87 ? -22.950 -5.990 32.543 1.00 88.81 87 ALA A C 1
ATOM 692 O O . ALA A 1 87 ? -23.812 -6.404 33.311 1.00 88.81 87 ALA A O 1
ATOM 693 N N . THR A 1 88 ? -21.744 -6.560 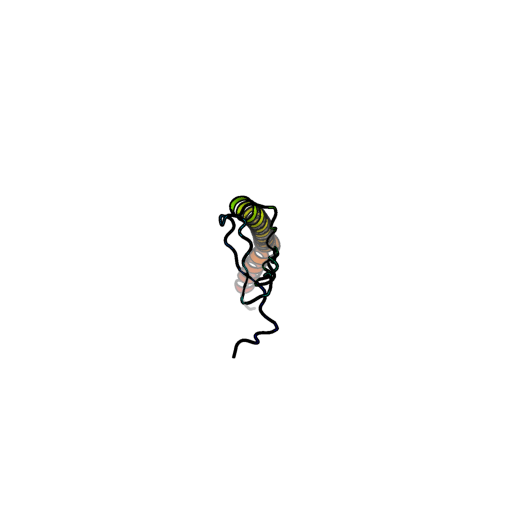32.467 1.00 86.94 88 THR A N 1
ATOM 694 C CA . THR A 1 88 ? -21.347 -7.708 33.302 1.00 86.94 88 THR A CA 1
ATOM 695 C C . THR A 1 88 ? -20.983 -7.346 34.745 1.00 86.94 88 THR A C 1
ATOM 697 O O . THR A 1 88 ? -20.839 -8.240 35.574 1.00 86.94 88 THR A O 1
ATOM 700 N N . ARG A 1 89 ? -20.827 -6.053 35.063 1.00 81.62 89 ARG A N 1
ATOM 701 C CA . ARG A 1 89 ? -20.541 -5.557 36.421 1.00 81.62 89 ARG A CA 1
ATOM 702 C C . ARG A 1 89 ? -21.797 -5.195 37.211 1.00 81.62 89 ARG A C 1
ATOM 704 O O . ARG A 1 89 ? -21.693 -4.961 38.414 1.00 81.62 89 ARG A O 1
ATOM 711 N N . LEU A 1 90 ? -22.966 -5.151 36.569 1.00 68.56 90 LEU A N 1
ATOM 712 C CA . LEU A 1 90 ? -24.233 -4.936 37.262 1.00 68.56 90 LEU A CA 1
ATOM 713 C C . LEU A 1 90 ? -24.630 -6.216 38.019 1.00 68.56 90 LEU A C 1
ATOM 715 O O . LEU A 1 90 ? -24.663 -7.289 37.412 1.00 68.56 90 LEU A O 1
ATOM 719 N N . PRO A 1 91 ? -24.917 -6.142 39.332 1.00 62.28 91 PRO A N 1
ATOM 720 C CA . PRO A 1 91 ? -25.334 -7.309 40.096 1.00 62.28 91 PRO A CA 1
ATOM 721 C C . PRO A 1 91 ? -26.691 -7.805 39.586 1.00 62.28 91 PRO A C 1
ATOM 723 O O . PRO A 1 91 ? -27.617 -7.015 39.398 1.00 62.28 91 PRO A O 1
ATOM 726 N N . ALA A 1 92 ? -26.798 -9.117 39.359 1.00 63.62 92 ALA A N 1
ATOM 727 C CA . ALA A 1 92 ? -28.082 -9.769 39.135 1.00 63.62 92 ALA A CA 1
ATOM 728 C C . ALA A 1 92 ? -28.966 -9.518 40.366 1.00 63.62 92 ALA A C 1
ATOM 730 O O . ALA A 1 92 ? -28.562 -9.850 41.483 1.00 63.62 92 ALA A O 1
ATOM 731 N N . ALA A 1 93 ? -30.104 -8.857 40.147 1.00 52.16 93 ALA A N 1
ATOM 732 C CA . ALA A 1 93 ? -31.134 -8.640 41.157 1.00 52.16 93 ALA A CA 1
ATOM 733 C C . ALA A 1 93 ? -31.812 -9.957 41.553 1.00 52.16 93 ALA A C 1
ATOM 735 O O . ALA A 1 93 ? -31.966 -10.826 40.661 1.00 52.16 93 ALA A O 1
#

Organism: Mycteria americana (NCBI:txid33587)